Protein AF-A0A9P6EX94-F1 (afdb_monomer_lite)

Radius of gyration: 26.03 Å; chains: 1; bounding box: 55×47×76 Å

Organism: NCBI:txid979761

Foldseek 3Di:
DVVVVVVVVVVVCCVVPVVVCVCVPPVCVCVVVVNDPVVVVVVVVVVVVVVVVVVVVVVVVVVPDDPVVNVLVVLVVVLVVLVVQQVPCVVPDVVSHDDPVNVVSNVVSVVVVVVVVVVVVVVVVVVVVVVVVVVVVPVPDDDDDDDDDDDPPDDPDDDDDDDD

Sequence (164 aa):
MVGGYASLFTFIYLAVHTIPNWKTEVSDVVVNRGGSWLGILIVYPLVTISSLLHSLNYYVLMSRINNVAVGIMQSLRAVLVFVMSHYLFCSVSSTQCFNEWKFVSAIVVIGFVTMFSFSSNDEDKINKNKGKESNASVDLTLPANRPSGPAQRANSRLSLSIPS

Structure (mmCIF, N/CA/C/O backbone):
data_AF-A0A9P6EX94-F1
#
_entry.id   AF-A0A9P6EX94-F1
#
loop_
_atom_site.group_PDB
_atom_site.id
_atom_site.type_symbol
_atom_site.label_atom_id
_atom_site.label_alt_id
_atom_site.label_comp_id
_atom_site.label_asym_id
_atom_site.label_entity_id
_atom_site.label_seq_id
_atom_site.pdbx_PDB_ins_code
_atom_site.Cartn_x
_atom_site.Cartn_y
_atom_site.Cartn_z
_atom_site.occupancy
_atom_site.B_iso_or_equiv
_atom_site.auth_seq_id
_atom_site.auth_comp_id
_atom_site.auth_asym_id
_atom_site.auth_atom_id
_atom_site.pdbx_PDB_model_num
ATOM 1 N N . MET A 1 1 ? -12.625 2.517 -12.806 1.00 55.09 1 MET A N 1
ATOM 2 C CA . MET A 1 1 ? -14.042 2.332 -12.411 1.00 55.09 1 MET A CA 1
ATOM 3 C C . MET A 1 1 ? -14.221 1.212 -11.386 1.00 55.09 1 MET A C 1
ATOM 5 O O . MET A 1 1 ? -14.873 1.467 -10.388 1.00 55.09 1 MET A O 1
ATOM 9 N N . VAL A 1 2 ? -13.579 0.042 -11.537 1.00 71.62 2 VAL A N 1
ATOM 10 C CA . VAL A 1 2 ? -13.646 -1.081 -10.563 1.00 71.62 2 VAL A CA 1
ATOM 11 C C . VAL A 1 2 ? -13.351 -0.673 -9.107 1.00 71.62 2 VAL A C 1
ATOM 13 O O . VAL A 1 2 ? -14.111 -1.029 -8.213 1.00 71.62 2 VAL A O 1
ATOM 16 N N . GLY A 1 3 ? -12.317 0.141 -8.862 1.00 70.94 3 GLY A N 1
ATOM 17 C CA . GLY A 1 3 ? -11.992 0.605 -7.504 1.00 70.94 3 GLY A CA 1
ATOM 18 C C . GLY A 1 3 ? -13.064 1.497 -6.863 1.00 70.94 3 GLY A C 1
ATOM 19 O O . GLY A 1 3 ? -13.248 1.445 -5.655 1.00 70.94 3 GLY A O 1
ATOM 20 N N . GLY A 1 4 ? -13.820 2.263 -7.659 1.00 81.06 4 GLY A N 1
ATOM 21 C CA . GLY A 1 4 ? -14.905 3.105 -7.143 1.00 81.06 4 GLY A CA 1
ATOM 22 C C . GLY A 1 4 ? -16.062 2.273 -6.593 1.00 81.06 4 GLY A C 1
ATOM 23 O O . GLY A 1 4 ? -16.559 2.557 -5.508 1.00 81.06 4 GLY A O 1
ATOM 24 N N . TYR A 1 5 ? -16.431 1.198 -7.297 1.00 84.81 5 TYR A N 1
ATOM 25 C CA . TYR A 1 5 ? -17.466 0.270 -6.838 1.00 84.81 5 TYR A CA 1
ATOM 26 C C . TYR A 1 5 ? -17.033 -0.490 -5.583 1.00 84.81 5 TYR A C 1
ATOM 28 O O . TYR A 1 5 ? -17.812 -0.586 -4.641 1.00 84.81 5 TYR A O 1
ATOM 36 N N . ALA A 1 6 ? -15.786 -0.967 -5.525 1.00 80.88 6 ALA A N 1
ATOM 37 C CA . ALA A 1 6 ? -15.261 -1.640 -4.337 1.00 80.88 6 ALA A CA 1
ATOM 38 C C . ALA A 1 6 ? -15.253 -0.715 -3.106 1.00 80.88 6 ALA A C 1
ATOM 40 O O . ALA A 1 6 ? -15.683 -1.123 -2.026 1.00 80.88 6 ALA A O 1
ATOM 41 N N . SER A 1 7 ? -14.844 0.548 -3.270 1.00 82.56 7 SER A N 1
ATOM 42 C CA . SER A 1 7 ? -14.888 1.541 -2.191 1.00 82.56 7 SER A CA 1
ATOM 43 C C . SER A 1 7 ? -16.318 1.853 -1.748 1.00 82.56 7 SER A C 1
ATOM 45 O O . SER A 1 7 ? -16.569 1.918 -0.549 1.00 82.56 7 SER A O 1
ATOM 47 N N . LEU A 1 8 ? -17.264 1.989 -2.685 1.00 85.38 8 LEU A N 1
ATOM 48 C CA . LEU A 1 8 ? -18.684 2.199 -2.375 1.00 85.38 8 LEU A CA 1
ATOM 49 C C . LEU A 1 8 ? -19.279 1.021 -1.597 1.00 85.38 8 LEU A C 1
ATOM 51 O O . LEU A 1 8 ? -19.931 1.231 -0.580 1.00 85.38 8 LEU A O 1
ATOM 55 N N . PHE A 1 9 ? -19.011 -0.212 -2.027 1.00 87.81 9 PHE A N 1
ATOM 56 C CA . PHE A 1 9 ? -19.459 -1.414 -1.321 1.00 87.81 9 PHE A CA 1
ATOM 57 C C . PHE A 1 9 ? -18.868 -1.510 0.086 1.00 87.81 9 PHE A C 1
ATOM 59 O O . PHE A 1 9 ? -19.592 -1.777 1.042 1.00 87.81 9 PHE A O 1
ATOM 66 N N . THR A 1 10 ? -17.570 -1.238 0.229 1.00 83.38 10 THR A N 1
ATOM 67 C CA . THR A 1 10 ? -16.900 -1.249 1.537 1.00 83.38 10 THR A CA 1
ATOM 68 C C . THR A 1 10 ? -17.463 -0.157 2.449 1.00 83.38 10 THR A C 1
ATOM 70 O O . THR A 1 10 ? -17.691 -0.394 3.630 1.00 83.38 10 THR A O 1
ATOM 73 N N . PHE A 1 11 ? -17.762 1.024 1.903 1.00 85.94 11 PHE A N 1
ATOM 74 C CA . PHE A 1 11 ? -18.362 2.127 2.652 1.00 85.94 11 PHE A CA 1
ATOM 75 C C . PHE A 1 11 ? -19.781 1.805 3.130 1.00 85.94 11 PHE A C 1
ATOM 77 O O . PHE A 1 11 ? -20.099 2.036 4.292 1.00 85.94 11 PHE A O 1
ATOM 84 N N . ILE A 1 12 ? -20.617 1.223 2.264 1.00 88.62 12 ILE A N 1
ATOM 85 C CA . ILE A 1 12 ? -21.966 0.767 2.629 1.00 88.62 12 ILE A CA 1
ATOM 86 C C . ILE A 1 12 ? -21.883 -0.311 3.714 1.00 88.62 12 ILE A C 1
ATOM 88 O O . ILE A 1 12 ? -22.635 -0.265 4.683 1.00 88.62 12 ILE A O 1
ATOM 92 N N . TYR A 1 13 ? -20.936 -1.244 3.594 1.00 86.12 13 TYR A N 1
ATOM 93 C CA . TYR A 1 13 ? -20.713 -2.275 4.602 1.00 86.12 13 TYR A CA 1
ATOM 94 C C . TYR A 1 13 ? -20.316 -1.679 5.960 1.00 86.12 13 TYR A C 1
ATOM 96 O O . TYR A 1 13 ? -20.905 -2.042 6.976 1.00 86.12 13 TYR A O 1
ATOM 104 N N . LEU A 1 14 ? -19.390 -0.712 5.992 1.00 81.69 14 LEU A N 1
ATOM 105 C CA . LEU A 1 14 ? -19.056 0.009 7.226 1.00 81.69 14 LEU A CA 1
ATOM 106 C C . LEU A 1 14 ? -20.267 0.780 7.774 1.00 81.69 14 LEU A C 1
ATOM 108 O O . LEU A 1 14 ? -20.539 0.736 8.969 1.00 81.69 14 LEU A O 1
ATOM 112 N N . ALA A 1 15 ? -21.034 1.460 6.924 1.00 81.62 15 ALA A N 1
ATOM 113 C CA . ALA A 1 15 ? -22.190 2.230 7.368 1.00 81.62 15 ALA A CA 1
ATOM 114 C C . ALA A 1 15 ? -23.277 1.342 7.999 1.00 81.62 15 ALA A C 1
ATOM 116 O O . ALA A 1 15 ? -23.861 1.709 9.014 1.00 81.62 15 ALA A O 1
ATOM 117 N N . VAL A 1 16 ? -23.527 0.161 7.429 1.00 85.56 16 VAL A N 1
ATOM 118 C CA . VAL A 1 16 ? -24.569 -0.760 7.903 1.00 85.56 16 VAL A CA 1
ATOM 119 C C . VAL A 1 16 ? -24.090 -1.628 9.065 1.00 85.56 16 VAL A C 1
ATOM 121 O O . VAL A 1 16 ? -24.886 -1.935 9.944 1.00 85.56 16 VAL A O 1
ATOM 124 N N . HIS A 1 17 ? -22.817 -2.030 9.102 1.00 80.19 17 HIS A N 1
ATOM 125 C CA . HIS A 1 17 ? -22.310 -2.960 10.115 1.00 80.19 17 HIS A CA 1
ATOM 126 C C . HIS A 1 17 ? -21.528 -2.276 11.246 1.00 80.19 17 HIS A C 1
ATOM 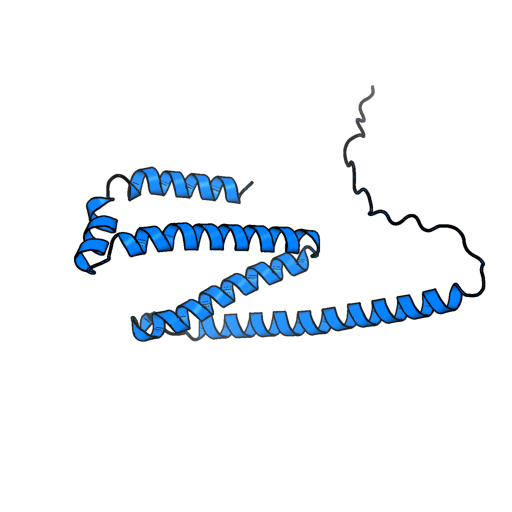128 O O . HIS A 1 17 ? -21.689 -2.635 12.413 1.00 80.19 17 HIS A O 1
ATOM 134 N N . THR A 1 18 ? -20.711 -1.268 10.931 1.00 76.94 18 THR A N 1
ATOM 135 C CA . THR A 1 18 ? -19.846 -0.580 11.904 1.00 76.94 18 THR A CA 1
ATOM 136 C C . THR A 1 18 ? -20.594 0.484 12.705 1.00 76.94 18 THR A C 1
ATOM 138 O O . THR A 1 18 ? -20.376 0.580 13.909 1.00 76.94 18 THR A O 1
ATOM 141 N N . ILE A 1 19 ? -21.504 1.255 12.094 1.00 74.56 19 ILE A N 1
ATOM 142 C CA . ILE A 1 19 ? -22.265 2.295 12.817 1.00 74.56 19 ILE A CA 1
ATOM 143 C C . ILE A 1 19 ? -23.145 1.718 13.942 1.00 74.56 19 ILE A C 1
ATOM 145 O O . ILE A 1 19 ? -23.091 2.259 15.048 1.00 74.56 19 ILE A O 1
ATOM 149 N N . PRO A 1 20 ? -23.926 0.635 13.748 1.00 76.38 20 PRO A N 1
ATOM 150 C CA . PRO A 1 20 ? -24.754 0.109 14.835 1.00 76.38 20 PRO A CA 1
ATOM 151 C C . PRO A 1 20 ? -23.952 -0.591 15.945 1.00 76.38 20 PRO A C 1
ATOM 153 O O . PRO A 1 20 ? -24.380 -0.562 17.094 1.00 76.38 20 PRO A O 1
ATOM 156 N N . ASN A 1 21 ? -22.773 -1.153 15.648 1.00 72.38 21 ASN A N 1
ATOM 157 C CA . ASN A 1 21 ? -21.917 -1.838 16.634 1.00 72.38 21 ASN A CA 1
ATOM 158 C C . ASN A 1 21 ? -20.778 -0.955 17.188 1.00 72.38 21 ASN A C 1
ATOM 160 O O . ASN A 1 21 ? -19.846 -1.455 17.819 1.00 72.38 21 ASN A O 1
ATOM 164 N N . TRP A 1 22 ? -20.840 0.368 16.983 1.00 61.78 22 TRP A N 1
ATOM 165 C CA . TRP A 1 22 ? -19.759 1.305 17.327 1.00 61.78 22 TRP A CA 1
ATOM 166 C C . TRP A 1 22 ? -19.348 1.223 18.807 1.00 61.78 22 TRP A C 1
ATOM 168 O O . TRP A 1 22 ? -18.166 1.328 19.147 1.00 61.78 22 TRP A O 1
ATOM 178 N N . LYS A 1 23 ? -20.318 0.996 19.701 1.00 60.62 23 LYS A N 1
ATOM 179 C CA . LYS A 1 23 ? -20.049 0.930 21.141 1.00 60.62 23 LYS A CA 1
ATOM 180 C C . LYS A 1 23 ? -19.155 -0.254 21.529 1.00 60.62 23 LYS A C 1
ATOM 182 O O . LYS A 1 23 ? -18.179 -0.057 22.250 1.00 60.62 23 LYS A O 1
ATOM 187 N N . THR A 1 24 ? -19.441 -1.435 21.000 1.00 62.94 24 THR A N 1
ATOM 188 C CA . THR A 1 24 ? -18.761 -2.682 21.379 1.00 62.94 24 THR A CA 1
ATOM 189 C C . THR A 1 24 ? -17.381 -2.818 20.728 1.00 62.94 24 THR A C 1
ATOM 191 O O . THR A 1 24 ? -16.450 -3.305 21.358 1.00 62.94 24 THR A O 1
ATOM 194 N N . GLU A 1 25 ? -17.203 -2.322 19.500 1.00 62.81 25 GLU A N 1
ATOM 195 C CA . GLU A 1 25 ? -15.955 -2.526 18.744 1.00 62.81 25 GLU A CA 1
ATOM 196 C C . GLU A 1 25 ? -14.947 -1.372 18.872 1.00 62.81 25 GLU A C 1
ATOM 198 O O . GLU A 1 25 ? -13.738 -1.587 18.803 1.00 62.81 25 GLU A O 1
ATOM 203 N N . VAL A 1 26 ? -15.413 -0.131 19.056 1.00 66.44 26 VAL A N 1
ATOM 204 C CA . VAL A 1 26 ? -14.526 1.048 19.057 1.00 66.44 26 VAL A CA 1
ATOM 205 C C . VAL A 1 26 ? -14.447 1.692 20.433 1.00 66.44 26 VAL A C 1
ATOM 207 O O . VAL A 1 26 ? -13.345 1.984 20.893 1.00 66.44 26 VAL A O 1
ATOM 210 N N . SER A 1 27 ? -15.576 1.915 21.118 1.00 63.41 27 SER A N 1
ATOM 211 C CA . SER A 1 27 ? -15.519 2.595 22.421 1.00 63.41 27 SER A CA 1
ATOM 212 C C . SER A 1 27 ? -14.994 1.700 23.543 1.00 63.41 27 SER A C 1
ATOM 214 O O . SER A 1 27 ? -14.162 2.160 24.323 1.00 63.41 27 SER A O 1
ATOM 216 N N . ASP A 1 28 ? -15.378 0.419 23.573 1.00 62.00 28 ASP A N 1
ATOM 217 C CA . ASP A 1 28 ? -14.891 -0.524 24.589 1.00 62.00 28 ASP A CA 1
ATOM 218 C C . ASP A 1 28 ? -13.397 -0.837 24.424 1.00 62.00 28 ASP A C 1
ATOM 220 O O . ASP A 1 28 ? -12.661 -0.868 25.406 1.00 62.00 28 ASP A O 1
ATOM 224 N N . VAL A 1 29 ? -12.892 -0.984 23.194 1.00 65.81 29 VAL A N 1
ATOM 225 C CA . VAL A 1 29 ? -11.464 -1.273 22.955 1.00 65.81 29 VAL A CA 1
ATOM 226 C C . VAL A 1 29 ? -10.571 -0.077 23.315 1.00 65.81 29 VAL A C 1
ATOM 228 O O . VAL A 1 29 ? -9.462 -0.267 23.820 1.00 65.81 29 VAL A O 1
ATOM 231 N N . VAL A 1 30 ? -11.047 1.156 23.097 1.00 65.94 30 VAL A N 1
ATOM 232 C CA . VAL A 1 30 ? -10.322 2.388 23.460 1.00 65.94 30 VAL A CA 1
ATOM 233 C C . VAL A 1 30 ? -10.290 2.582 24.976 1.00 65.94 30 VAL A C 1
ATOM 235 O O . VAL A 1 30 ? -9.227 2.876 25.520 1.00 65.94 30 VAL A O 1
ATOM 238 N N . VAL A 1 31 ? -11.409 2.354 25.670 1.00 66.56 31 VAL A N 1
ATOM 239 C CA . VAL A 1 31 ? -11.480 2.439 27.139 1.00 66.56 31 VAL A CA 1
ATOM 240 C C . VAL A 1 31 ? -10.658 1.330 27.800 1.00 66.56 31 VAL A C 1
ATOM 242 O O . VAL A 1 31 ? -9.852 1.610 28.685 1.00 66.56 31 VAL A O 1
ATOM 245 N N . ASN A 1 32 ? -10.782 0.087 27.329 1.00 65.94 32 ASN A N 1
ATOM 246 C CA . ASN A 1 32 ? -10.130 -1.077 27.934 1.00 65.94 32 ASN A CA 1
ATOM 247 C C . ASN A 1 32 ? -8.602 -1.103 27.718 1.00 65.94 32 ASN A C 1
ATOM 249 O O . ASN A 1 32 ? -7.877 -1.761 28.458 1.00 65.94 32 ASN A O 1
ATOM 253 N N . ARG A 1 33 ? -8.084 -0.363 26.724 1.00 69.12 33 ARG A N 1
ATOM 254 C CA . ARG A 1 33 ? -6.636 -0.177 26.503 1.00 69.12 33 ARG A CA 1
ATOM 255 C C . ARG A 1 33 ? -6.078 1.128 27.082 1.00 69.12 33 ARG A C 1
ATOM 257 O O . ARG A 1 33 ? -4.917 1.440 26.827 1.00 69.12 33 ARG A O 1
ATOM 264 N N . GLY A 1 34 ? -6.873 1.901 27.830 1.00 66.00 34 GLY A N 1
ATOM 265 C CA . GLY A 1 34 ? -6.450 3.200 28.370 1.00 66.00 34 GLY A CA 1
ATOM 266 C C . GLY A 1 34 ? -6.108 4.225 27.280 1.00 66.00 34 GLY A C 1
ATOM 267 O O . GLY A 1 34 ? -5.262 5.097 27.476 1.00 66.00 34 GLY A O 1
ATOM 268 N N . GLY A 1 35 ? -6.717 4.091 26.099 1.00 61.97 35 GLY A N 1
ATOM 269 C CA . GLY A 1 35 ? -6.422 4.908 24.931 1.00 61.97 35 GLY A CA 1
ATOM 270 C C . GLY A 1 35 ? -6.844 6.358 25.144 1.00 61.97 35 GLY A C 1
ATOM 271 O O . GLY A 1 35 ? -8.024 6.660 25.308 1.00 61.97 35 GLY A O 1
ATOM 272 N N . SER A 1 36 ? -5.879 7.276 25.107 1.00 71.00 36 SER A N 1
ATOM 273 C CA . SER A 1 36 ? -6.160 8.709 25.188 1.00 71.00 36 SER A CA 1
ATOM 274 C C . SER A 1 36 ? -6.846 9.192 23.906 1.00 71.00 36 SER A C 1
ATOM 276 O O . SER A 1 36 ? -6.325 9.001 22.804 1.00 71.00 36 SER A O 1
ATOM 278 N N . TRP A 1 37 ? -7.998 9.858 24.044 1.00 72.44 37 TRP A N 1
ATOM 279 C CA . TRP A 1 37 ? -8.784 10.412 22.928 1.00 72.44 37 TRP A CA 1
ATOM 280 C C . TRP A 1 37 ? -7.960 11.354 22.033 1.00 72.44 37 TRP A C 1
ATOM 282 O O . TRP A 1 37 ? -8.129 11.383 20.815 1.00 72.44 37 TRP A O 1
ATOM 292 N N . LEU A 1 38 ? -6.991 12.058 22.628 1.00 75.75 38 LEU A N 1
ATOM 293 C CA . LEU A 1 38 ? -6.027 12.910 21.926 1.00 75.75 38 LEU A CA 1
ATOM 294 C C . LEU A 1 38 ? -5.159 12.133 20.924 1.00 75.75 38 LEU A C 1
ATOM 296 O O . LEU A 1 38 ? -4.865 12.646 19.849 1.00 75.75 38 LEU A O 1
ATOM 300 N N . GLY A 1 39 ? -4.785 10.889 21.235 1.00 79.19 39 GLY A N 1
ATOM 301 C CA . GLY A 1 39 ? -3.994 10.047 20.335 1.00 79.19 39 GLY A CA 1
ATOM 302 C C . GLY A 1 39 ? -4.763 9.673 19.068 1.00 79.19 39 GLY A C 1
ATOM 303 O O . GLY A 1 39 ? -4.219 9.772 17.971 1.00 79.19 39 GLY A O 1
ATOM 304 N N . ILE A 1 40 ? -6.050 9.330 19.202 1.00 80.38 40 ILE A N 1
ATOM 305 C CA . ILE A 1 40 ? -6.949 9.083 18.061 1.00 80.38 40 ILE A CA 1
ATOM 306 C C . ILE A 1 40 ? -7.055 10.340 17.192 1.00 80.38 40 ILE A C 1
ATOM 308 O O . ILE A 1 40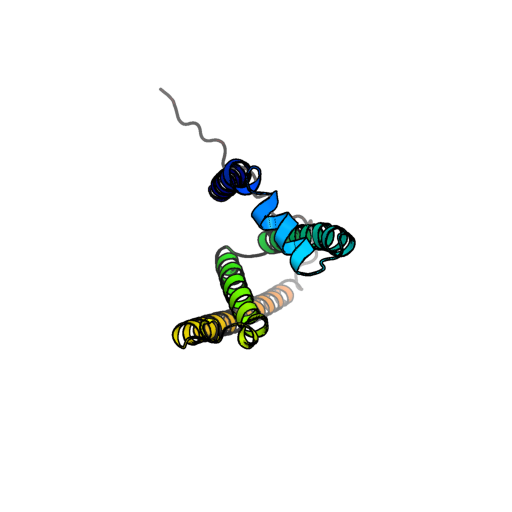 ? -6.925 10.263 15.969 1.00 80.38 40 ILE A O 1
ATOM 312 N N . LEU A 1 41 ? -7.251 11.496 17.832 1.00 82.06 41 LEU A N 1
ATOM 313 C CA . LEU A 1 41 ? -7.448 12.776 17.156 1.00 82.06 41 LEU A CA 1
ATOM 314 C C . LEU A 1 41 ? -6.197 13.222 16.383 1.00 82.06 41 LEU A C 1
ATOM 316 O O . LEU A 1 41 ? -6.327 13.877 15.358 1.00 82.06 41 LEU A O 1
ATOM 320 N N . ILE A 1 42 ? -4.999 12.824 16.823 1.00 83.25 42 ILE A N 1
ATOM 321 C CA . ILE A 1 42 ? -3.732 13.096 16.126 1.00 83.25 42 ILE A CA 1
ATOM 322 C C . ILE A 1 42 ? -3.441 12.051 15.039 1.00 83.25 42 ILE A C 1
ATOM 324 O O . ILE A 1 42 ? -3.007 12.404 13.944 1.00 83.25 42 ILE A O 1
ATOM 328 N N . VAL A 1 43 ? -3.695 10.765 15.296 1.00 84.56 43 VAL A N 1
ATOM 329 C CA . VAL A 1 43 ? -3.416 9.684 14.333 1.00 84.56 43 VAL A CA 1
ATOM 330 C C . VAL A 1 43 ? -4.303 9.787 13.092 1.00 84.56 43 VAL A C 1
ATOM 332 O O . VAL A 1 43 ? -3.812 9.585 11.984 1.00 84.56 43 VAL A O 1
ATOM 335 N N . TYR A 1 44 ? -5.579 10.146 13.239 1.00 83.94 44 TYR A N 1
ATOM 336 C CA . TYR A 1 44 ? -6.506 10.284 12.108 1.00 83.94 44 TYR A CA 1
ATOM 337 C C . TYR A 1 44 ? -6.037 11.261 11.014 1.00 83.94 44 TYR A C 1
ATOM 339 O O . TYR A 1 44 ? -5.945 10.854 9.848 1.00 83.94 44 TYR A O 1
ATOM 347 N N . PRO A 1 45 ? -5.711 12.531 11.326 1.00 86.75 45 PRO A N 1
ATOM 348 C CA . PRO A 1 45 ? -5.194 13.458 10.330 1.00 86.75 45 PRO A CA 1
ATOM 349 C C . PRO A 1 45 ? -3.829 13.009 9.805 1.00 86.75 45 PRO A C 1
ATOM 351 O O . PRO A 1 45 ? -3.580 13.144 8.611 1.00 86.75 45 PRO A O 1
ATOM 354 N N . LEU A 1 46 ? -2.976 12.397 10.633 1.00 86.94 46 LEU A N 1
ATOM 355 C CA . LEU A 1 46 ? -1.670 11.896 10.196 1.00 86.94 46 LEU A CA 1
ATOM 356 C C . LEU A 1 46 ? -1.797 10.782 9.142 1.00 86.94 46 LEU A C 1
ATOM 358 O O . LEU A 1 46 ? -1.112 10.800 8.116 1.00 86.94 46 LEU A O 1
ATOM 362 N N . VAL A 1 47 ? -2.716 9.839 9.358 1.00 86.75 47 VAL A N 1
ATOM 363 C CA . VAL A 1 47 ? -3.044 8.763 8.410 1.00 86.75 47 VAL A CA 1
ATOM 364 C C . VAL A 1 47 ? -3.691 9.331 7.149 1.00 86.75 47 VAL A C 1
ATOM 366 O O . VAL A 1 47 ? -3.377 8.891 6.041 1.00 86.75 47 VAL A O 1
ATOM 369 N N . THR A 1 48 ? -4.546 10.343 7.295 1.00 87.31 48 THR A N 1
ATOM 370 C CA . THR A 1 48 ? -5.184 11.029 6.164 1.00 87.31 48 THR A CA 1
ATOM 371 C C . THR A 1 48 ? -4.137 11.715 5.287 1.00 87.31 48 THR A C 1
ATOM 373 O O . THR A 1 48 ? -4.073 11.446 4.090 1.00 87.31 48 THR A O 1
ATOM 376 N N . ILE A 1 49 ? -3.246 12.517 5.876 1.00 91.56 49 ILE A N 1
ATOM 377 C CA . ILE A 1 49 ? -2.145 13.188 5.169 1.00 91.56 49 ILE A CA 1
ATOM 378 C C . ILE A 1 49 ? -1.223 12.160 4.510 1.00 91.56 49 ILE A C 1
ATOM 380 O O . ILE A 1 49 ? -0.873 12.313 3.343 1.00 91.56 49 ILE A O 1
ATOM 384 N N . SER A 1 50 ? -0.880 11.077 5.211 1.00 89.44 50 SER A N 1
ATOM 385 C CA . SER A 1 50 ? -0.061 9.993 4.651 1.00 89.44 50 SER A CA 1
ATOM 386 C C . SER A 1 50 ? -0.726 9.342 3.436 1.00 89.44 50 SER A C 1
ATOM 388 O O . SER A 1 50 ? -0.065 9.063 2.437 1.00 89.44 50 SER A O 1
ATOM 390 N N . SER A 1 51 ? -2.045 9.149 3.484 1.00 85.81 51 SER A N 1
ATOM 391 C CA . SER A 1 51 ? -2.824 8.591 2.372 1.00 85.81 51 SER A CA 1
ATOM 392 C C . SER A 1 51 ? -2.894 9.555 1.186 1.00 85.81 51 SER A C 1
ATOM 394 O O . SER A 1 51 ? -2.756 9.131 0.036 1.00 85.81 51 SER A O 1
ATOM 396 N N . LEU A 1 52 ? -3.027 10.859 1.453 1.00 85.69 52 LEU A N 1
ATOM 397 C CA . LEU A 1 52 ? -2.936 11.903 0.434 1.00 85.69 52 LEU A CA 1
ATOM 398 C C . LEU A 1 52 ? -1.553 11.915 -0.223 1.00 85.69 52 LEU A C 1
ATOM 400 O O . LEU A 1 52 ? -1.469 11.801 -1.443 1.00 85.69 52 LEU A O 1
ATOM 404 N N . LEU A 1 53 ? -0.473 11.970 0.558 1.00 88.38 53 LEU A N 1
ATOM 405 C CA . LEU A 1 53 ? 0.899 11.940 0.042 1.00 88.38 53 LEU A CA 1
ATOM 406 C C . LEU A 1 53 ? 1.172 10.677 -0.775 1.00 88.38 53 LEU A C 1
ATOM 408 O O . LEU A 1 53 ? 1.772 10.760 -1.845 1.00 88.38 53 LEU A O 1
ATOM 412 N N . HIS A 1 54 ? 0.684 9.522 -0.322 1.00 85.19 54 HIS A N 1
ATOM 413 C CA . HIS A 1 54 ? 0.791 8.276 -1.071 1.00 85.19 54 HIS A CA 1
ATOM 414 C C . HIS A 1 54 ? 0.099 8.378 -2.437 1.00 85.19 54 HIS A C 1
ATOM 416 O O . HIS A 1 54 ? 0.694 8.019 -3.452 1.00 85.19 54 HIS A O 1
ATOM 422 N N . SER A 1 55 ? -1.124 8.918 -2.485 1.00 82.62 55 SER A N 1
ATOM 423 C CA . SER A 1 55 ? -1.870 9.097 -3.737 1.00 82.62 55 SER A CA 1
ATOM 424 C C . SER A 1 55 ? -1.236 10.130 -4.679 1.00 82.62 55 SER A C 1
ATOM 426 O O . SER A 1 55 ? -1.187 9.904 -5.888 1.00 82.62 55 SER A O 1
ATOM 42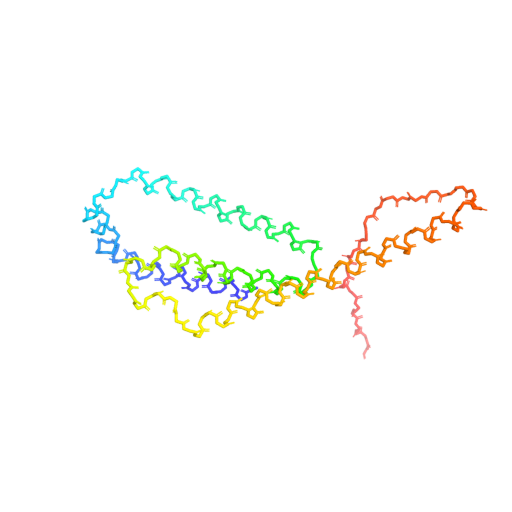8 N N . LEU A 1 56 ? -0.680 11.220 -4.138 1.00 84.38 56 LEU A N 1
ATOM 429 C CA . LEU A 1 56 ? -0.005 12.265 -4.908 1.00 84.38 56 LEU A CA 1
ATOM 430 C C . LEU A 1 56 ? 1.317 11.768 -5.489 1.00 84.38 56 LEU A C 1
ATOM 432 O O . LEU A 1 56 ? 1.568 11.937 -6.681 1.00 84.38 56 LEU A O 1
ATOM 436 N N . ASN A 1 57 ? 2.137 11.107 -4.671 1.00 84.25 57 ASN A N 1
ATOM 437 C CA . ASN A 1 57 ? 3.392 10.520 -5.123 1.00 84.25 57 ASN A CA 1
ATOM 438 C C . ASN A 1 57 ? 3.138 9.456 -6.198 1.00 84.25 57 ASN A C 1
ATOM 440 O O . ASN A 1 57 ? 3.825 9.415 -7.214 1.00 84.25 57 ASN A O 1
ATOM 444 N N . TYR A 1 58 ? 2.094 8.644 -6.017 1.00 81.31 58 TYR A N 1
ATOM 445 C CA . TYR A 1 58 ? 1.676 7.667 -7.015 1.00 81.31 58 TYR A CA 1
ATOM 446 C C . TYR A 1 58 ? 1.224 8.324 -8.326 1.00 81.31 58 TYR A C 1
ATOM 448 O O . TYR A 1 58 ? 1.594 7.854 -9.397 1.00 81.31 58 TYR A O 1
ATOM 456 N N . TYR A 1 59 ? 0.473 9.428 -8.263 1.00 81.88 59 TYR A N 1
ATOM 457 C CA . TYR A 1 59 ? 0.015 10.153 -9.450 1.00 81.88 59 TYR A CA 1
ATOM 458 C C . TYR A 1 59 ? 1.172 10.788 -10.234 1.00 81.88 59 TYR A C 1
ATOM 460 O O . TYR A 1 59 ? 1.256 10.640 -11.455 1.00 81.88 59 TYR A O 1
ATOM 468 N N . VAL A 1 60 ? 2.095 11.452 -9.531 1.00 82.81 60 VAL A N 1
ATOM 469 C CA . VAL A 1 60 ? 3.299 12.031 -10.142 1.00 82.81 60 VAL A CA 1
ATOM 470 C C . VAL A 1 60 ? 4.135 10.937 -10.791 1.00 82.81 60 VAL A C 1
ATOM 472 O O . VAL A 1 60 ? 4.541 11.087 -11.944 1.00 82.81 60 VAL A O 1
ATOM 475 N N . LEU A 1 61 ? 4.336 9.818 -10.093 1.00 80.06 61 LEU A N 1
ATOM 476 C CA . LEU A 1 61 ? 5.093 8.697 -10.626 1.00 80.06 61 LEU A CA 1
ATOM 477 C C . LEU A 1 61 ? 4.405 8.131 -11.873 1.00 80.06 61 LEU A C 1
ATOM 479 O O . LEU A 1 61 ? 5.032 8.091 -12.924 1.00 80.06 61 LEU A O 1
ATOM 483 N N . MET A 1 62 ? 3.106 7.820 -11.806 1.00 81.75 62 MET A N 1
ATOM 484 C CA . MET A 1 62 ? 2.308 7.290 -12.923 1.00 81.75 62 MET A CA 1
ATOM 485 C C . MET A 1 62 ? 2.446 8.122 -14.208 1.00 81.75 62 MET A C 1
ATOM 487 O O . MET A 1 62 ? 2.491 7.559 -15.297 1.00 81.75 62 MET A O 1
ATOM 491 N N . SER A 1 63 ? 2.574 9.450 -14.103 1.00 78.81 63 SER A N 1
ATOM 492 C CA . SER A 1 63 ? 2.742 10.326 -15.274 1.00 78.81 63 SER A CA 1
ATOM 493 C C . SER A 1 63 ? 4.058 10.119 -16.046 1.00 78.81 63 SER A C 1
ATOM 495 O O . SER A 1 63 ? 4.189 10.591 -17.176 1.00 78.81 63 SER A O 1
ATOM 497 N N . ARG A 1 64 ? 5.038 9.426 -15.452 1.00 77.50 64 ARG A N 1
ATOM 498 C CA . ARG A 1 64 ? 6.396 9.240 -15.988 1.00 77.50 64 ARG A CA 1
ATOM 499 C C . ARG A 1 64 ? 6.771 7.776 -16.239 1.00 77.50 64 ARG A C 1
ATOM 501 O O . ARG A 1 64 ? 7.829 7.547 -16.815 1.00 77.50 64 ARG A O 1
ATOM 508 N N . ILE A 1 65 ? 5.951 6.801 -15.828 1.00 82.69 65 ILE A N 1
ATOM 509 C CA . ILE A 1 65 ? 6.268 5.364 -15.947 1.00 82.69 65 ILE A CA 1
ATOM 510 C C . ILE A 1 65 ? 5.471 4.655 -17.039 1.00 82.69 65 ILE A C 1
ATOM 512 O O . ILE A 1 65 ? 4.336 5.002 -17.357 1.00 82.69 65 ILE A O 1
ATOM 516 N N . ASN A 1 66 ? 6.089 3.614 -17.593 1.00 80.44 66 ASN A N 1
ATOM 517 C CA . ASN A 1 66 ? 5.455 2.690 -18.525 1.00 80.44 66 ASN A CA 1
ATOM 518 C C . ASN A 1 66 ? 4.491 1.731 -17.793 1.00 80.44 66 ASN A C 1
ATOM 520 O O . ASN A 1 66 ? 4.603 1.503 -16.587 1.00 80.44 66 ASN A O 1
ATOM 524 N N . ASN A 1 67 ? 3.547 1.131 -18.529 1.00 80.19 67 ASN A N 1
ATOM 525 C CA . ASN A 1 67 ? 2.550 0.210 -17.960 1.00 80.19 67 ASN A CA 1
ATOM 526 C C . ASN A 1 67 ? 3.177 -0.971 -17.192 1.00 80.19 67 ASN A C 1
ATOM 528 O O . ASN A 1 67 ? 2.562 -1.493 -16.265 1.00 80.19 67 ASN A O 1
ATOM 532 N N . VAL A 1 68 ? 4.394 -1.386 -17.559 1.00 82.56 68 VAL A N 1
ATOM 533 C CA . VAL A 1 68 ? 5.121 -2.487 -16.908 1.00 82.56 68 VAL A CA 1
ATOM 534 C C . VAL A 1 68 ? 5.608 -2.082 -15.513 1.00 82.56 68 VAL A C 1
ATOM 536 O O . VAL A 1 68 ? 5.399 -2.815 -14.546 1.00 82.56 68 VAL A O 1
ATOM 539 N N . ALA A 1 69 ? 6.179 -0.886 -15.371 1.00 80.75 69 ALA A N 1
ATOM 540 C CA . ALA A 1 69 ? 6.657 -0.374 -14.092 1.00 80.75 69 ALA A CA 1
ATOM 541 C C . ALA A 1 69 ? 5.526 -0.143 -13.080 1.00 80.75 69 ALA A C 1
ATOM 543 O O . ALA A 1 69 ? 5.728 -0.315 -11.879 1.00 80.75 69 ALA A O 1
ATOM 544 N N . VAL A 1 70 ? 4.310 0.158 -13.546 1.00 84.38 70 VAL A N 1
ATOM 545 C CA . VAL A 1 70 ? 3.120 0.244 -12.681 1.00 84.38 70 VAL A CA 1
ATOM 546 C C . VAL A 1 70 ? 2.834 -1.095 -11.992 1.00 84.38 70 VAL A C 1
ATOM 548 O O . VAL A 1 70 ? 2.547 -1.120 -10.793 1.00 84.38 70 VAL A O 1
ATOM 551 N N . GLY A 1 71 ? 2.960 -2.212 -12.718 1.00 85.44 71 GLY A N 1
ATOM 552 C CA . GLY A 1 71 ? 2.804 -3.555 -12.154 1.00 85.44 71 GLY A CA 1
ATOM 553 C C . GLY A 1 71 ? 3.853 -3.869 -11.083 1.00 85.44 71 GLY A C 1
ATOM 554 O O . GLY A 1 71 ? 3.518 -4.419 -10.033 1.00 85.44 71 GLY A O 1
ATOM 555 N N . ILE A 1 72 ? 5.101 -3.443 -11.303 1.00 85.88 72 ILE A N 1
ATOM 556 C CA . ILE A 1 72 ? 6.213 -3.611 -10.351 1.00 85.88 72 ILE A CA 1
ATOM 557 C C . ILE A 1 72 ? 5.979 -2.802 -9.069 1.00 85.88 72 ILE A C 1
ATOM 559 O O . ILE A 1 72 ? 6.155 -3.310 -7.963 1.00 85.88 72 ILE A O 1
ATOM 563 N N . MET A 1 73 ? 5.529 -1.552 -9.186 1.00 82.38 73 MET A N 1
ATOM 564 C CA . MET A 1 73 ? 5.225 -0.717 -8.018 1.00 82.38 73 MET A CA 1
ATOM 565 C C . MET A 1 73 ? 4.104 -1.314 -7.158 1.00 82.38 73 MET A C 1
ATOM 567 O O . MET A 1 73 ? 4.131 -1.219 -5.927 1.00 82.38 73 MET A O 1
ATOM 571 N N . GLN A 1 74 ? 3.123 -1.957 -7.795 1.00 84.44 74 GLN A N 1
ATOM 572 C CA . GLN A 1 74 ? 2.013 -2.592 -7.095 1.00 84.44 74 GLN A CA 1
ATOM 573 C C . GLN A 1 74 ? 2.439 -3.870 -6.356 1.00 84.44 74 GLN A C 1
ATOM 575 O O . GLN A 1 74 ? 1.986 -4.091 -5.229 1.00 84.44 74 GLN A O 1
ATOM 580 N N . SER A 1 75 ? 3.321 -4.686 -6.945 1.00 86.56 75 SER A N 1
ATOM 581 C CA . SER A 1 75 ? 3.862 -5.878 -6.278 1.00 86.56 75 SER A CA 1
ATOM 582 C C . SER A 1 75 ? 4.796 -5.508 -5.123 1.00 86.56 75 SER A C 1
ATOM 584 O O . SER A 1 75 ? 4.685 -6.083 -4.040 1.00 86.56 75 SER A O 1
ATOM 586 N N . LEU A 1 76 ? 5.632 -4.476 -5.291 1.00 84.62 76 LEU A N 1
ATOM 587 C CA . LEU A 1 76 ? 6.508 -3.968 -4.234 1.00 84.62 76 LEU A CA 1
ATOM 588 C C . LEU A 1 76 ? 5.717 -3.523 -2.998 1.00 84.62 76 LEU A C 1
ATOM 590 O O . LEU A 1 76 ? 6.097 -3.848 -1.874 1.00 84.62 76 LEU A O 1
ATOM 594 N N . ARG A 1 77 ? 4.583 -2.834 -3.188 1.00 84.75 77 ARG A N 1
ATOM 595 C CA . ARG A 1 77 ? 3.702 -2.442 -2.078 1.00 84.75 77 ARG A CA 1
ATOM 596 C C . ARG A 1 77 ? 3.250 -3.653 -1.259 1.00 84.75 77 ARG A C 1
ATOM 598 O O . ARG A 1 77 ? 3.275 -3.588 -0.033 1.00 84.75 77 ARG A O 1
ATOM 605 N N . ALA A 1 78 ? 2.838 -4.736 -1.916 1.00 84.38 78 ALA A N 1
ATOM 606 C CA . ALA A 1 78 ? 2.398 -5.947 -1.226 1.00 84.38 78 ALA A CA 1
ATOM 607 C C . ALA A 1 78 ? 3.535 -6.569 -0.398 1.00 84.38 78 ALA A C 1
ATOM 609 O O . ALA A 1 78 ? 3.322 -6.940 0.755 1.00 84.38 78 ALA A O 1
ATOM 610 N N . VAL A 1 79 ? 4.755 -6.601 -0.945 1.00 83.88 79 VAL A N 1
ATOM 611 C CA . VAL A 1 79 ? 5.938 -7.100 -0.226 1.00 83.88 79 VAL A CA 1
ATOM 612 C C . VAL A 1 79 ? 6.283 -6.225 0.971 1.00 83.88 79 VAL A C 1
ATOM 614 O O . VAL A 1 79 ? 6.531 -6.757 2.047 1.00 83.88 79 VAL A O 1
ATOM 617 N N . LEU A 1 80 ? 6.245 -4.898 0.833 1.00 82.69 80 LEU A N 1
ATOM 618 C CA . LEU A 1 80 ? 6.512 -3.990 1.951 1.00 82.69 80 LEU A CA 1
ATOM 619 C C . LEU A 1 80 ? 5.515 -4.182 3.097 1.00 82.69 80 LEU A C 1
ATOM 621 O O . LEU A 1 80 ? 5.929 -4.262 4.249 1.00 82.69 80 LEU A O 1
ATOM 625 N N . VAL A 1 81 ? 4.217 -4.307 2.793 1.00 81.69 81 VAL A N 1
ATOM 626 C CA . VAL A 1 81 ? 3.181 -4.590 3.806 1.00 81.69 81 VAL A CA 1
ATOM 627 C C . VAL A 1 81 ? 3.444 -5.928 4.492 1.00 81.69 81 VAL A C 1
ATOM 629 O O . VAL A 1 81 ? 3.280 -6.053 5.709 1.00 81.69 81 VAL A O 1
ATOM 632 N N . PHE A 1 82 ? 3.881 -6.918 3.717 1.00 78.88 82 PHE A N 1
ATOM 633 C CA . PHE A 1 82 ? 4.189 -8.240 4.226 1.00 78.88 82 PHE A CA 1
ATOM 634 C C . PHE A 1 82 ? 5.417 -8.243 5.158 1.00 78.88 82 PHE A C 1
ATOM 636 O O . PHE A 1 82 ? 5.350 -8.780 6.265 1.00 78.88 82 PHE A O 1
ATOM 643 N N . VAL A 1 83 ? 6.503 -7.571 4.765 1.00 79.00 83 VAL A N 1
ATOM 644 C CA . VAL A 1 83 ? 7.718 -7.412 5.581 1.00 79.00 83 VAL A CA 1
ATOM 645 C C . VAL A 1 83 ? 7.431 -6.598 6.843 1.00 79.00 83 VAL A C 1
ATOM 647 O O . VAL A 1 83 ? 7.835 -7.002 7.931 1.00 79.00 83 VAL A O 1
ATOM 650 N N . MET A 1 84 ? 6.685 -5.493 6.735 1.00 80.19 84 MET A N 1
ATOM 651 C CA . MET A 1 84 ? 6.298 -4.690 7.901 1.00 80.19 84 MET A CA 1
ATOM 652 C C . MET A 1 84 ? 5.446 -5.483 8.887 1.00 80.19 84 MET A C 1
ATOM 654 O O . MET A 1 84 ? 5.691 -5.417 10.088 1.00 80.19 84 MET A O 1
ATOM 658 N N . SER A 1 85 ? 4.486 -6.271 8.394 1.00 77.06 85 SER A N 1
ATOM 659 C CA . SER A 1 85 ? 3.669 -7.123 9.265 1.00 77.06 85 SER A CA 1
ATOM 660 C C . SER A 1 85 ? 4.524 -8.126 10.028 1.00 77.06 85 SER A C 1
ATOM 662 O O . SER A 1 85 ? 4.308 -8.323 11.219 1.00 77.06 85 SER A O 1
ATOM 664 N N . HIS A 1 86 ? 5.527 -8.717 9.377 1.00 74.56 86 HIS A N 1
ATOM 665 C CA . HIS A 1 86 ? 6.455 -9.612 10.055 1.00 74.56 86 HIS A CA 1
ATOM 666 C C . HIS A 1 86 ? 7.223 -8.905 11.176 1.00 74.56 86 HIS A C 1
ATOM 668 O O . HIS A 1 86 ? 7.222 -9.386 12.304 1.00 74.56 86 HIS A O 1
ATOM 674 N N . TYR A 1 87 ? 7.826 -7.746 10.897 1.00 74.50 87 TYR A N 1
ATOM 675 C CA . TYR A 1 87 ? 8.591 -7.003 11.903 1.00 74.50 87 TYR A CA 1
ATOM 676 C C . TYR A 1 87 ? 7.735 -6.520 13.082 1.00 74.50 87 TYR A C 1
ATOM 678 O O . TYR A 1 87 ? 8.195 -6.557 14.220 1.00 74.50 87 TYR A O 1
ATOM 686 N N . LEU A 1 88 ? 6.500 -6.080 12.824 1.00 70.62 88 LEU A N 1
ATOM 687 C CA . LEU A 1 88 ? 5.610 -5.519 13.846 1.00 70.62 88 LEU A CA 1
ATOM 688 C C . LEU A 1 88 ? 4.902 -6.583 14.695 1.00 70.62 88 LEU A C 1
ATOM 690 O O . LEU A 1 88 ? 4.675 -6.348 15.879 1.00 70.62 88 LEU A O 1
ATOM 694 N N . PHE A 1 89 ? 4.540 -7.731 14.114 1.00 66.75 89 PHE A N 1
ATOM 695 C CA . PHE A 1 89 ? 3.652 -8.704 14.765 1.00 66.75 89 PHE A CA 1
ATOM 696 C C . PHE A 1 89 ? 4.308 -10.036 15.145 1.00 66.75 89 PHE A C 1
ATOM 698 O O . PHE A 1 89 ? 3.647 -10.845 15.801 1.00 66.75 89 PHE A O 1
ATOM 705 N N . CYS A 1 90 ? 5.593 -10.272 14.839 1.00 65.69 90 CYS A N 1
ATOM 706 C CA . CYS A 1 90 ? 6.244 -11.526 15.259 1.00 65.69 90 CYS A CA 1
ATOM 707 C C . CYS A 1 90 ? 6.295 -11.687 16.793 1.00 65.69 90 CYS A C 1
ATOM 709 O O . CYS A 1 90 ? 6.379 -12.808 17.282 1.00 65.69 90 CYS A O 1
ATOM 711 N N . SER A 1 91 ? 6.217 -10.596 17.571 1.00 57.88 91 SER A N 1
ATOM 712 C CA . SER A 1 91 ? 6.230 -10.675 19.040 1.00 57.88 91 SER A CA 1
ATOM 713 C C . SER A 1 91 ? 4.863 -10.965 19.674 1.00 57.88 91 SER A C 1
ATOM 715 O O . SER A 1 91 ? 4.816 -11.369 20.832 1.00 57.88 91 SER A O 1
ATOM 717 N N . VAL A 1 92 ? 3.753 -10.775 18.946 1.00 63.62 92 VAL A N 1
ATOM 718 C CA . VAL A 1 92 ? 2.391 -10.811 19.518 1.00 63.62 92 VAL A CA 1
ATOM 719 C C . VAL A 1 92 ? 1.656 -12.119 19.195 1.00 63.62 92 VAL A C 1
ATOM 721 O O . VAL A 1 92 ? 0.765 -12.522 19.941 1.00 63.62 92 VAL A O 1
ATOM 724 N N . SER A 1 93 ? 2.006 -12.829 18.115 1.00 52.25 93 SER A N 1
ATOM 725 C CA . SER A 1 93 ? 1.422 -14.144 17.793 1.00 52.25 93 SER A CA 1
ATOM 726 C C . SER A 1 93 ? 2.351 -14.979 16.906 1.00 52.25 93 SER A C 1
ATOM 728 O O . SER A 1 93 ? 2.600 -14.634 15.752 1.00 52.25 93 SE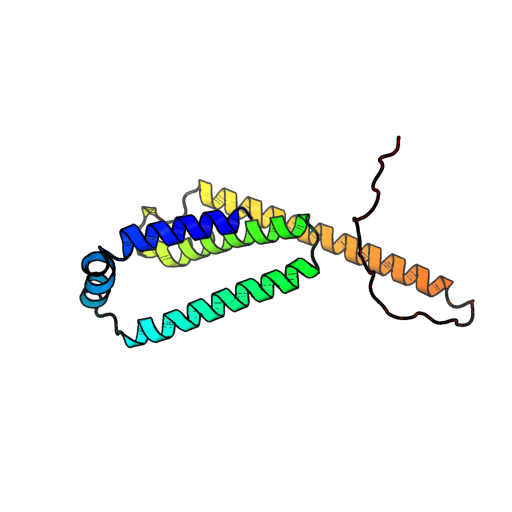R A O 1
ATOM 730 N N . SER A 1 94 ? 2.812 -16.126 17.412 1.00 59.19 94 SER A N 1
ATOM 731 C CA . SER A 1 94 ? 3.707 -17.067 16.713 1.00 59.19 94 SER A CA 1
ATOM 732 C C . SER A 1 94 ? 3.122 -17.638 15.412 1.00 59.19 94 SER A C 1
ATOM 734 O O . SER A 1 94 ? 3.870 -17.999 14.509 1.00 59.19 94 SER A O 1
ATOM 736 N N . THR A 1 95 ? 1.797 -17.637 15.251 1.00 58.06 95 THR A N 1
ATOM 737 C CA . THR A 1 95 ? 1.093 -18.029 14.015 1.00 58.06 95 THR A CA 1
ATOM 738 C C . THR A 1 95 ? 1.137 -16.965 12.906 1.00 58.06 95 THR A C 1
ATOM 740 O O . THR A 1 95 ? 0.798 -17.261 11.761 1.00 58.06 95 THR A O 1
ATOM 743 N N . GLN A 1 96 ? 1.542 -15.727 13.223 1.00 48.03 96 GLN A N 1
ATOM 744 C CA . GLN A 1 96 ? 1.777 -14.641 12.257 1.00 48.03 96 GLN A CA 1
ATOM 745 C C . GLN A 1 96 ? 3.265 -14.419 11.946 1.00 48.03 96 GLN A C 1
ATOM 747 O O . GLN A 1 96 ? 3.578 -13.629 11.051 1.00 48.03 96 GLN A O 1
ATOM 752 N N . CYS A 1 97 ? 4.176 -15.129 12.622 1.00 63.91 97 CYS A N 1
ATOM 753 C CA . CYS A 1 97 ? 5.576 -15.165 12.212 1.00 63.91 97 CYS A CA 1
ATOM 754 C C . CYS A 1 97 ? 5.717 -15.809 10.818 1.00 63.91 97 CYS A C 1
ATOM 756 O O . CYS A 1 97 ? 4.837 -16.530 10.337 1.00 63.91 97 CYS A O 1
ATOM 758 N N . PHE A 1 98 ? 6.803 -15.458 10.126 1.00 56.91 98 PHE A N 1
ATOM 759 C CA . PHE A 1 98 ? 7.071 -15.795 8.726 1.00 56.91 98 PHE A CA 1
ATOM 760 C C . PHE A 1 98 ? 6.848 -17.292 8.439 1.00 56.91 98 PHE A C 1
ATOM 762 O O . PHE A 1 98 ? 7.606 -18.136 8.902 1.00 56.91 98 PHE A O 1
ATOM 769 N N . ASN A 1 99 ? 5.818 -17.624 7.656 1.00 65.94 99 ASN A N 1
ATOM 770 C CA . ASN A 1 99 ? 5.650 -18.971 7.110 1.00 65.94 99 ASN A CA 1
ATOM 771 C C . ASN A 1 99 ? 6.551 -19.129 5.873 1.00 65.94 99 ASN A C 1
ATOM 773 O O . ASN A 1 99 ? 6.706 -18.171 5.107 1.00 65.94 99 ASN A O 1
ATOM 777 N N . GLU A 1 100 ? 7.085 -20.326 5.634 1.00 70.75 100 GLU A N 1
ATOM 778 C CA . GLU A 1 100 ? 8.069 -20.616 4.573 1.00 70.75 100 GLU A CA 1
ATOM 779 C C . GLU A 1 100 ? 7.575 -20.170 3.182 1.00 70.75 100 GLU A C 1
ATOM 781 O O . GLU A 1 100 ? 8.303 -19.557 2.400 1.00 70.75 100 GLU A O 1
ATOM 786 N N . TRP A 1 101 ? 6.279 -20.336 2.920 1.00 74.44 101 TRP A N 1
ATOM 787 C CA . TRP A 1 101 ? 5.621 -19.919 1.678 1.00 74.44 101 TRP A CA 1
ATOM 788 C C . TRP A 1 101 ? 5.649 -18.414 1.417 1.00 74.44 101 TRP A C 1
ATOM 790 O O . TRP A 1 101 ? 5.726 -17.966 0.272 1.00 74.44 101 TRP A O 1
ATOM 800 N N . LYS A 1 102 ? 5.598 -17.610 2.478 1.00 73.75 102 LYS A N 1
ATOM 801 C CA . LYS A 1 102 ? 5.599 -16.156 2.347 1.00 73.75 102 LYS A CA 1
ATOM 802 C C . LYS A 1 102 ? 7.025 -15.613 2.160 1.00 73.75 102 LYS A C 1
ATOM 804 O O . LYS A 1 102 ? 7.205 -14.597 1.490 1.00 73.75 102 LYS A O 1
ATOM 809 N N . PHE A 1 103 ? 8.034 -16.330 2.668 1.00 78.69 103 PHE A N 1
ATOM 810 C CA . PHE A 1 103 ? 9.452 -16.035 2.427 1.00 78.69 103 PHE A CA 1
ATOM 811 C C . PHE A 1 103 ? 9.835 -16.231 0.958 1.00 78.69 103 PHE A C 1
ATOM 813 O O . PHE A 1 103 ? 10.439 -15.343 0.357 1.00 78.69 103 PHE A O 1
ATOM 820 N N . VAL A 1 104 ? 9.402 -17.341 0.349 1.00 84.50 104 VAL A N 1
ATOM 821 C CA . VAL A 1 104 ? 9.641 -17.617 -1.079 1.00 84.50 104 VAL A CA 1
ATOM 822 C C . VAL A 1 104 ? 9.063 -16.505 -1.957 1.00 84.50 104 VAL A C 1
ATOM 824 O O . VAL A 1 104 ? 9.746 -15.999 -2.847 1.00 84.50 104 VAL A O 1
ATOM 827 N N . SER A 1 105 ? 7.840 -16.050 -1.663 1.00 83.00 105 SER A N 1
ATOM 828 C CA . SER A 1 105 ? 7.227 -14.931 -2.388 1.00 83.00 105 SER A CA 1
ATOM 829 C C . SER A 1 105 ? 8.048 -13.641 -2.287 1.00 83.00 105 SER A C 1
ATOM 831 O O . SER A 1 105 ? 8.147 -12.914 -3.274 1.00 83.00 105 SER A O 1
ATOM 833 N N . ALA A 1 106 ? 8.631 -13.338 -1.123 1.00 82.12 106 ALA A N 1
ATOM 834 C CA . ALA A 1 106 ? 9.449 -12.141 -0.946 1.00 82.12 106 ALA A CA 1
ATOM 835 C C . ALA A 1 106 ? 10.748 -12.216 -1.767 1.00 82.12 106 ALA A C 1
ATOM 837 O O . ALA A 1 106 ? 11.090 -11.251 -2.450 1.00 82.12 106 ALA A O 1
ATOM 838 N N . ILE A 1 107 ? 11.426 -13.371 -1.770 1.00 86.62 107 ILE A N 1
ATOM 839 C CA . ILE A 1 107 ? 12.645 -13.581 -2.568 1.00 86.62 107 ILE A CA 1
ATOM 840 C C . ILE A 1 107 ? 12.374 -13.414 -4.062 1.00 86.62 107 ILE A C 1
ATOM 842 O O . ILE A 1 107 ? 13.128 -12.714 -4.736 1.00 86.62 107 ILE A O 1
ATOM 846 N N . VAL A 1 108 ? 11.297 -14.012 -4.581 1.00 88.94 108 VAL A N 1
ATOM 847 C CA . VAL A 1 108 ? 10.952 -13.912 -6.009 1.00 88.94 108 VAL A CA 1
ATOM 848 C C . VAL A 1 108 ? 10.749 -12.454 -6.421 1.00 88.94 108 VAL A C 1
ATOM 850 O O . VAL A 1 108 ? 11.266 -12.029 -7.454 1.00 88.94 108 VAL A O 1
ATOM 853 N N . VAL A 1 109 ? 10.053 -11.658 -5.603 1.00 84.88 109 VAL A N 1
ATOM 854 C CA . VAL A 1 109 ? 9.826 -10.240 -5.914 1.00 84.88 109 VAL A CA 1
ATOM 855 C C . VAL A 1 109 ? 11.118 -9.428 -5.823 1.00 84.88 109 VAL A C 1
ATOM 857 O O . VAL A 1 109 ? 11.363 -8.605 -6.702 1.00 84.88 109 VAL A O 1
ATOM 860 N N . ILE A 1 110 ? 11.973 -9.668 -4.822 1.00 86.00 110 ILE A N 1
ATOM 861 C CA . ILE A 1 110 ? 13.286 -9.006 -4.728 1.00 86.00 110 ILE A CA 1
ATOM 862 C C . ILE A 1 110 ? 14.140 -9.343 -5.958 1.00 86.00 110 ILE A C 1
ATOM 864 O O . ILE A 1 110 ? 14.733 -8.443 -6.557 1.00 86.00 110 ILE A O 1
ATOM 868 N N . GLY A 1 111 ? 14.154 -10.607 -6.387 1.00 90.06 111 GLY A N 1
ATOM 869 C CA . GLY A 1 111 ? 14.830 -11.035 -7.612 1.00 90.06 111 GLY A CA 1
ATOM 870 C C . GLY A 1 111 ? 14.293 -10.315 -8.849 1.00 90.06 111 GLY A C 1
ATOM 871 O O . GLY A 1 111 ? 15.070 -9.763 -9.626 1.00 90.06 111 GLY A O 1
ATOM 872 N N . PHE A 1 112 ? 12.968 -10.231 -8.988 1.00 86.31 112 PHE A N 1
ATOM 873 C CA . PHE A 1 112 ? 12.318 -9.537 -10.100 1.00 86.31 112 PHE A CA 1
ATOM 874 C C . PHE A 1 112 ? 12.654 -8.039 -10.140 1.00 86.31 112 PHE A C 1
ATOM 876 O O . PHE A 1 112 ? 13.006 -7.512 -11.194 1.00 86.31 112 PHE A O 1
ATOM 883 N N . VAL A 1 113 ? 12.622 -7.356 -8.991 1.00 83.69 113 VAL A N 1
ATOM 884 C CA . VAL A 1 113 ? 13.001 -5.936 -8.878 1.00 83.69 113 VAL A CA 1
ATOM 885 C C . VAL A 1 113 ? 14.477 -5.728 -9.226 1.00 83.69 113 VAL A C 1
ATOM 887 O O . VAL A 1 113 ? 14.818 -4.772 -9.922 1.00 83.69 113 VAL A O 1
ATOM 890 N N . THR A 1 114 ? 15.354 -6.632 -8.789 1.00 86.50 114 THR A N 1
ATOM 891 C CA . THR A 1 114 ? 16.799 -6.539 -9.040 1.00 86.50 114 THR A CA 1
ATOM 892 C C . THR A 1 114 ? 17.116 -6.745 -10.523 1.00 86.50 114 THR A C 1
ATOM 894 O O . THR A 1 114 ? 17.855 -5.958 -11.112 1.00 86.50 114 THR A O 1
ATOM 897 N N . MET A 1 115 ? 16.493 -7.742 -11.159 1.00 88.69 115 MET A N 1
ATOM 898 C CA . MET A 1 115 ? 16.606 -7.991 -12.599 1.00 88.69 115 MET A CA 1
ATOM 899 C C . MET A 1 115 ? 16.083 -6.808 -13.425 1.00 88.69 115 MET A C 1
ATOM 901 O O . MET A 1 115 ? 16.736 -6.378 -14.375 1.00 88.69 115 MET A O 1
ATOM 905 N N . PHE A 1 116 ? 14.936 -6.242 -13.040 1.00 83.44 116 PHE A N 1
ATOM 906 C CA . PHE A 1 116 ? 14.378 -5.063 -13.700 1.00 83.44 116 PHE A CA 1
ATOM 907 C C . PHE A 1 116 ? 15.291 -3.836 -13.573 1.00 83.44 116 PHE A C 1
ATOM 909 O O . PHE A 1 116 ? 15.464 -3.091 -14.539 1.00 83.44 116 PHE A O 1
ATOM 916 N N . SER A 1 117 ? 15.912 -3.646 -12.403 1.00 84.94 117 SER A N 1
ATOM 917 C CA . SER A 1 117 ? 16.887 -2.577 -12.175 1.00 84.94 117 SER A CA 1
ATOM 918 C C . SER A 1 117 ? 18.091 -2.715 -13.108 1.00 84.94 117 SER A C 1
ATOM 920 O O . SER A 1 117 ? 18.492 -1.738 -13.738 1.00 84.94 117 SER A O 1
ATOM 922 N N . PHE A 1 118 ? 18.634 -3.925 -13.284 1.00 85.69 118 PHE A N 1
ATOM 923 C CA . PHE A 1 118 ? 19.727 -4.149 -14.235 1.00 85.69 118 PHE A CA 1
ATOM 924 C C . PHE A 1 118 ? 19.315 -3.850 -15.679 1.00 85.69 118 PHE A C 1
ATOM 926 O O . PHE A 1 118 ? 19.986 -3.063 -16.339 1.00 85.69 118 PHE A O 1
ATOM 933 N N . SER A 1 119 ? 18.166 -4.360 -16.128 1.00 78.94 119 SER A N 1
ATOM 934 C CA . SER A 1 119 ? 17.684 -4.117 -17.494 1.00 78.94 119 SER A CA 1
ATOM 935 C C . SER A 1 119 ? 17.405 -2.634 -17.776 1.00 78.94 119 SER A C 1
ATOM 937 O O . SER A 1 119 ? 17.676 -2.152 -18.873 1.00 78.94 119 SER A O 1
ATOM 939 N N . SER A 1 120 ? 16.904 -1.888 -16.786 1.00 74.38 120 SER A N 1
ATOM 940 C CA . SER A 1 120 ? 16.649 -0.448 -16.934 1.00 74.38 120 SER A CA 1
ATOM 941 C C . SER A 1 120 ? 17.946 0.367 -17.014 1.00 74.38 120 SER A C 1
ATOM 943 O O . SER A 1 120 ? 18.006 1.372 -17.720 1.00 74.38 120 SER A O 1
ATOM 945 N N . ASN A 1 121 ? 19.002 -0.065 -16.315 1.00 72.69 121 ASN A N 1
ATOM 946 C CA . ASN A 1 121 ? 20.313 0.582 -16.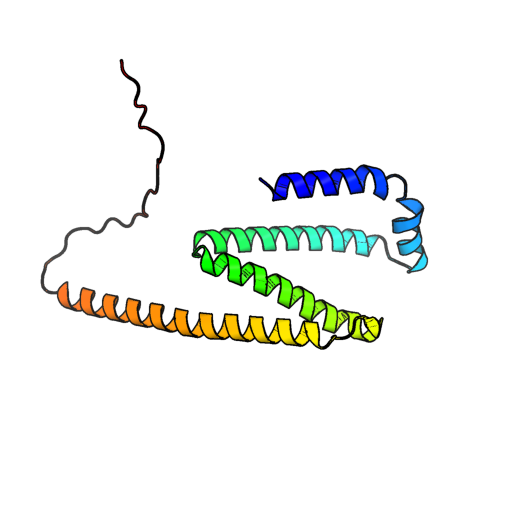390 1.00 72.69 121 ASN A CA 1
ATOM 947 C C . ASN A 1 121 ? 20.951 0.431 -17.782 1.00 72.69 121 ASN A C 1
ATOM 949 O O . ASN A 1 121 ? 21.646 1.344 -18.230 1.00 72.69 121 ASN A O 1
ATOM 953 N N . ASP A 1 122 ? 20.708 -0.681 -18.480 1.00 70.62 122 ASP A N 1
ATOM 954 C CA . ASP A 1 122 ? 21.192 -0.881 -19.850 1.00 70.62 122 ASP A CA 1
ATOM 955 C C . ASP A 1 122 ? 20.490 0.048 -20.854 1.00 70.62 122 ASP A C 1
ATOM 957 O O . ASP A 1 122 ? 21.155 0.672 -21.685 1.00 70.62 122 ASP A O 1
ATOM 961 N N . GLU A 1 123 ? 19.171 0.237 -20.739 1.00 69.19 123 GLU A N 1
ATOM 962 C CA . GLU A 1 123 ? 18.422 1.162 -21.604 1.00 69.19 123 GLU A CA 1
ATOM 963 C C . GLU A 1 123 ? 18.856 2.630 -21.426 1.00 69.19 123 GLU A C 1
ATOM 965 O O . GLU A 1 123 ? 18.934 3.374 -22.412 1.00 69.19 123 GLU A O 1
ATOM 970 N N . ASP A 1 124 ? 19.204 3.045 -20.201 1.00 66.75 124 ASP A N 1
ATOM 971 C CA . ASP A 1 124 ? 19.713 4.395 -19.914 1.00 66.75 124 ASP A CA 1
ATOM 972 C C . ASP A 1 124 ? 21.112 4.608 -20.523 1.00 66.75 124 ASP A C 1
ATOM 974 O O . ASP A 1 124 ? 21.393 5.641 -21.142 1.00 66.75 124 ASP A O 1
ATOM 978 N N . LYS A 1 125 ? 21.982 3.588 -20.459 1.00 63.84 125 LYS A N 1
ATOM 979 C CA . LYS A 1 125 ? 23.313 3.625 -21.088 1.00 63.84 125 LYS A CA 1
ATOM 980 C C . LYS A 1 125 ? 23.252 3.631 -22.615 1.00 63.84 125 LYS A C 1
ATOM 982 O O . LYS A 1 125 ? 24.036 4.346 -23.246 1.00 63.84 125 LYS A O 1
ATOM 987 N N . ILE A 1 126 ? 22.326 2.881 -23.212 1.00 65.62 126 ILE A N 1
ATOM 988 C CA . ILE A 1 126 ? 22.108 2.858 -24.665 1.00 65.62 126 ILE A CA 1
ATOM 989 C C . ILE A 1 126 ? 21.549 4.209 -25.146 1.00 65.62 126 ILE A C 1
ATOM 991 O O . ILE A 1 126 ? 22.048 4.758 -26.133 1.00 65.62 126 ILE A O 1
ATOM 995 N N . ASN A 1 127 ? 20.586 4.803 -24.427 1.00 64.31 127 ASN A N 1
ATOM 996 C CA . ASN A 1 127 ? 20.067 6.140 -24.748 1.00 64.31 127 ASN A CA 1
ATOM 997 C C . ASN A 1 127 ? 21.137 7.233 -24.616 1.00 64.31 127 ASN A C 1
ATOM 999 O O . ASN A 1 127 ? 21.248 8.093 -25.494 1.00 64.31 127 ASN A O 1
ATOM 1003 N N . LYS A 1 128 ? 21.979 7.184 -23.574 1.00 60.56 128 LYS A N 1
ATOM 1004 C CA . LYS A 1 128 ? 23.108 8.118 -23.428 1.00 60.56 128 LYS A CA 1
ATOM 1005 C C . LYS A 1 128 ? 24.121 8.010 -24.569 1.00 60.56 128 LYS A C 1
ATOM 1007 O O . LYS A 1 128 ? 24.622 9.042 -25.015 1.00 60.56 128 LYS A O 1
ATOM 1012 N N . ASN A 1 129 ? 24.416 6.801 -25.055 1.00 59.88 129 ASN A N 1
ATOM 1013 C CA . ASN A 1 129 ? 25.332 6.609 -26.185 1.00 59.88 129 ASN A CA 1
ATOM 1014 C C . ASN A 1 129 ? 24.758 7.158 -27.499 1.00 59.88 129 ASN A C 1
ATOM 1016 O O . ASN A 1 129 ? 25.444 7.917 -28.182 1.00 59.88 129 ASN A O 1
ATOM 1020 N N . LYS A 1 130 ? 23.479 6.897 -27.806 1.00 57.78 130 LYS A N 1
ATOM 1021 C CA . LYS A 1 130 ? 22.813 7.497 -28.980 1.00 57.78 130 LYS A CA 1
ATOM 1022 C C . LYS A 1 130 ? 22.754 9.025 -28.917 1.00 57.78 130 LYS A C 1
ATOM 1024 O O . LYS A 1 130 ? 22.945 9.694 -29.930 1.00 57.78 130 LYS A O 1
ATOM 1029 N N . GLY A 1 131 ? 22.533 9.590 -27.728 1.00 53.56 131 GLY A N 1
ATOM 1030 C CA . GLY A 1 131 ? 22.593 11.035 -27.513 1.00 53.56 131 GLY A CA 1
ATOM 1031 C C . GLY A 1 131 ? 23.977 11.619 -27.815 1.00 53.56 131 GLY A C 1
ATOM 1032 O O . GLY A 1 131 ? 24.068 12.706 -28.376 1.00 53.56 131 GLY A O 1
ATOM 1033 N N . LYS A 1 132 ? 25.062 10.898 -27.512 1.00 50.16 132 LYS A N 1
ATOM 1034 C CA . LYS A 1 132 ? 26.434 11.334 -27.819 1.00 50.16 132 LYS A CA 1
ATOM 1035 C C . LYS A 1 132 ? 26.751 11.288 -29.320 1.00 50.16 132 LYS A C 1
ATOM 1037 O O . LYS A 1 132 ? 27.324 12.241 -29.837 1.00 50.16 132 LYS A O 1
ATOM 1042 N N . GLU A 1 133 ? 26.323 10.241 -30.024 1.00 52.50 133 GLU A N 1
ATOM 1043 C CA . GLU A 1 133 ? 26.543 10.077 -31.474 1.00 52.50 133 GLU A CA 1
ATOM 1044 C C . GLU A 1 133 ? 25.726 11.084 -32.314 1.00 52.50 133 GLU A C 1
ATOM 1046 O O . GLU A 1 133 ? 26.207 11.613 -33.318 1.00 52.50 133 GLU A O 1
ATOM 1051 N N . SER A 1 134 ? 24.528 11.457 -31.842 1.00 48.72 134 SER A N 1
ATOM 1052 C CA . SER A 1 134 ? 23.699 12.502 -32.460 1.00 48.72 134 SER A CA 1
ATOM 1053 C C . SER A 1 134 ? 24.207 13.928 -32.211 1.00 48.72 134 SER A C 1
ATOM 1055 O O . SER A 1 134 ? 23.882 14.807 -32.996 1.00 48.72 134 SER A O 1
ATOM 1057 N N . ASN A 1 135 ? 24.977 14.195 -31.149 1.00 47.72 135 ASN A N 1
ATOM 1058 C CA . ASN A 1 135 ? 25.582 15.520 -30.937 1.00 47.72 135 ASN A CA 1
ATOM 10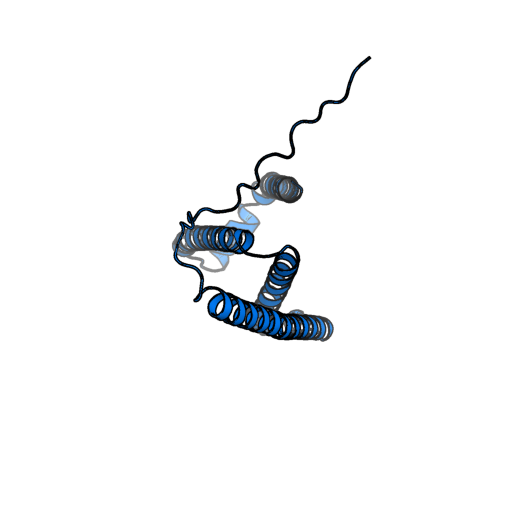59 C C . ASN A 1 135 ? 26.913 15.683 -31.695 1.00 47.72 135 ASN A C 1
ATOM 1061 O O . ASN A 1 135 ? 27.280 16.804 -32.022 1.00 47.72 135 ASN A O 1
ATOM 1065 N N . ALA A 1 136 ? 27.605 14.588 -32.032 1.00 51.22 136 ALA A N 1
ATOM 1066 C CA . ALA A 1 136 ? 28.815 14.622 -32.862 1.00 51.22 136 ALA A CA 1
ATOM 1067 C C . ALA A 1 136 ? 28.525 14.829 -34.363 1.00 51.22 136 ALA A C 1
ATOM 1069 O O . ALA A 1 136 ? 29.384 15.299 -35.100 1.00 51.22 136 ALA A O 1
ATOM 1070 N N . SER A 1 137 ? 27.312 14.505 -34.820 1.00 51.78 137 SER A N 1
ATOM 1071 C CA . SER A 1 137 ? 26.864 14.694 -36.210 1.00 51.78 137 SER A CA 1
ATOM 1072 C C . SER A 1 137 ? 26.106 16.011 -36.447 1.00 51.78 137 SER A C 1
ATOM 1074 O O . SER A 1 137 ? 25.798 16.342 -37.588 1.00 51.78 137 SER A O 1
ATOM 1076 N N . VAL A 1 138 ? 25.829 16.788 -35.392 1.00 49.66 138 VAL A N 1
ATOM 1077 C CA . VAL A 1 138 ? 25.106 18.076 -35.468 1.00 49.66 138 VAL A CA 1
ATOM 1078 C C . VAL A 1 138 ? 26.058 19.289 -35.469 1.00 49.66 138 VAL A C 1
ATOM 1080 O O . VAL A 1 138 ? 25.633 20.390 -35.804 1.00 49.66 138 VAL A O 1
ATOM 1083 N N . ASP A 1 139 ? 27.361 19.097 -35.232 1.00 45.09 139 ASP A N 1
ATOM 1084 C CA . ASP A 1 139 ? 28.383 20.166 -35.214 1.00 45.09 139 ASP A CA 1
ATOM 1085 C C . ASP A 1 139 ? 28.906 20.591 -36.608 1.00 45.09 139 ASP A C 1
ATOM 1087 O O . ASP A 1 139 ? 29.911 21.285 -36.717 1.00 45.09 139 ASP A O 1
ATOM 1091 N N . LEU A 1 140 ? 28.233 20.208 -37.704 1.00 49.38 140 LEU A N 1
ATOM 1092 C CA . LEU A 1 140 ? 28.544 20.729 -39.049 1.00 49.38 140 LEU A CA 1
ATOM 1093 C C . LEU A 1 140 ? 27.352 21.356 -39.790 1.00 49.38 140 LEU A C 1
ATOM 1095 O O . LEU A 1 140 ? 27.436 21.604 -40.992 1.00 49.38 140 LEU A O 1
ATOM 1099 N N . THR A 1 141 ? 26.254 21.668 -39.094 1.00 46.75 141 THR A N 1
ATOM 1100 C CA . THR A 1 141 ? 25.157 22.454 -39.689 1.00 46.75 141 THR A CA 1
ATOM 1101 C C . THR A 1 141 ? 24.698 23.537 -38.711 1.00 46.75 141 THR A C 1
ATOM 1103 O O . THR A 1 141 ? 24.200 23.237 -37.630 1.00 46.75 141 THR A O 1
ATOM 1106 N N . LEU A 1 142 ? 24.909 24.803 -39.092 1.00 40.06 142 LEU A N 1
ATOM 1107 C CA . LEU A 1 142 ? 24.506 26.020 -38.368 1.00 40.06 142 LEU A CA 1
ATOM 1108 C C . LEU A 1 142 ? 22.998 26.020 -37.980 1.00 40.06 142 LEU A C 1
ATOM 1110 O O . LEU A 1 142 ? 22.206 25.263 -38.545 1.00 40.06 142 LEU A O 1
ATOM 1114 N N . PRO A 1 143 ? 22.580 26.876 -37.023 1.00 58.53 143 PRO A N 1
ATOM 1115 C CA . PRO A 1 143 ? 21.436 26.660 -36.152 1.00 58.53 143 PRO A CA 1
ATOM 1116 C C . PRO A 1 143 ? 20.103 27.029 -36.801 1.00 58.53 143 PRO A C 1
ATOM 1118 O O . PRO A 1 143 ? 19.970 28.058 -37.457 1.00 58.53 143 PRO A O 1
ATOM 1121 N N . ALA A 1 144 ? 19.066 26.256 -36.488 1.00 43.53 144 ALA A N 1
ATOM 1122 C CA . ALA A 1 144 ? 17.689 26.710 -36.606 1.00 43.53 144 ALA A CA 1
ATOM 1123 C C . ALA A 1 144 ? 16.816 26.014 -35.552 1.00 43.53 144 ALA A C 1
ATOM 1125 O O . ALA A 1 144 ? 16.416 24.866 -35.701 1.00 43.53 144 ALA A O 1
ATOM 1126 N N . ASN A 1 145 ? 16.554 26.748 -34.469 1.00 46.62 145 ASN A N 1
ATOM 1127 C CA . ASN A 1 145 ? 15.292 26.758 -33.728 1.00 46.62 145 ASN A CA 1
ATOM 1128 C C . ASN A 1 145 ? 14.678 25.388 -33.338 1.00 46.62 145 ASN A C 1
ATOM 1130 O O . ASN A 1 145 ? 13.854 24.834 -34.063 1.00 46.62 145 ASN A O 1
ATOM 1134 N N . ARG A 1 146 ? 14.985 24.884 -32.130 1.00 40.47 146 ARG A N 1
ATOM 1135 C CA . ARG A 1 146 ? 14.110 23.913 -31.443 1.00 40.47 146 ARG A CA 1
ATOM 1136 C C . ARG A 1 146 ? 13.140 24.663 -30.526 1.00 40.47 146 ARG A C 1
ATOM 1138 O O . ARG A 1 146 ? 13.575 25.108 -29.464 1.00 40.47 146 ARG A O 1
ATOM 1145 N N . PRO A 1 147 ? 11.837 24.742 -30.840 1.00 41.25 147 PRO A N 1
ATOM 1146 C CA . PRO A 1 147 ? 10.854 25.019 -29.811 1.00 41.25 147 PRO A CA 1
ATOM 1147 C C . PRO A 1 147 ? 10.770 23.809 -28.871 1.00 41.25 147 PRO A C 1
ATOM 1149 O O . PRO A 1 147 ? 10.471 22.683 -29.268 1.00 41.25 147 PRO A O 1
ATOM 1152 N N . SER A 1 148 ? 11.069 24.057 -27.602 1.00 51.72 148 SER A N 1
ATOM 1153 C CA . SER A 1 148 ? 10.757 23.191 -26.473 1.00 51.72 148 SER A CA 1
ATOM 1154 C C . SER A 1 148 ? 9.242 23.121 -26.281 1.00 51.72 148 SER A C 1
ATOM 1156 O O . SER A 1 148 ? 8.622 24.124 -25.936 1.00 51.72 148 SER A O 1
ATOM 1158 N N . GLY A 1 149 ? 8.639 21.948 -26.465 1.00 37.94 149 GLY A N 1
ATOM 1159 C CA . GLY A 1 149 ? 7.220 21.753 -26.172 1.00 37.94 149 GLY A CA 1
ATOM 1160 C C . GLY A 1 149 ? 6.787 20.290 -26.290 1.00 37.94 149 GLY A C 1
ATOM 1161 O O . GLY A 1 149 ? 7.159 19.636 -27.262 1.00 37.94 149 GLY A O 1
ATOM 1162 N N . PRO A 1 150 ? 6.051 19.747 -25.303 1.00 44.69 150 PRO A N 1
ATOM 1163 C CA . PRO A 1 150 ? 5.735 18.328 -25.214 1.00 44.69 150 PRO A CA 1
ATOM 1164 C C . PRO A 1 150 ? 4.688 17.898 -26.244 1.00 44.69 150 PRO A C 1
ATOM 1166 O O . PRO A 1 150 ? 3.793 18.654 -26.616 1.00 44.69 150 PRO A O 1
ATOM 1169 N N . ALA A 1 151 ? 4.791 16.629 -26.637 1.00 43.66 151 ALA A N 1
ATOM 1170 C CA . ALA A 1 151 ? 3.819 15.900 -27.432 1.00 43.66 151 ALA A CA 1
ATOM 1171 C C . ALA A 1 151 ? 2.383 16.112 -26.914 1.00 43.66 151 ALA A C 1
ATOM 1173 O O . ALA A 1 151 ? 1.987 15.562 -25.883 1.00 43.66 151 ALA A O 1
ATOM 1174 N N . GLN A 1 152 ? 1.582 16.874 -27.664 1.00 42.66 152 GLN A N 1
ATOM 1175 C CA . GLN A 1 152 ? 0.130 16.813 -27.559 1.00 42.66 152 GLN A CA 1
ATOM 1176 C C . GLN A 1 152 ? -0.330 15.440 -28.055 1.00 42.66 152 GLN A C 1
ATOM 1178 O O . GLN A 1 152 ? -0.519 15.206 -29.245 1.00 42.66 152 GLN A O 1
ATOM 1183 N N . ARG A 1 153 ? -0.553 14.522 -27.115 1.00 48.50 153 ARG A N 1
ATOM 1184 C CA . ARG A 1 153 ? -1.433 13.374 -27.324 1.00 48.50 153 ARG A CA 1
ATOM 1185 C C . ARG A 1 153 ? -2.866 13.866 -27.127 1.00 48.50 153 ARG A C 1
ATOM 1187 O O . ARG A 1 153 ? -3.412 13.772 -26.033 1.00 48.50 153 ARG A O 1
ATOM 1194 N N . ALA A 1 154 ? -3.448 14.441 -28.175 1.00 41.84 154 ALA A N 1
ATOM 1195 C CA . ALA A 1 154 ? -4.845 14.850 -28.197 1.00 41.84 154 ALA A CA 1
ATOM 1196 C C . ALA A 1 154 ? -5.584 14.167 -29.358 1.00 41.84 154 ALA A C 1
ATOM 1198 O O . ALA A 1 154 ? -5.189 14.271 -30.511 1.00 41.84 154 ALA A O 1
ATOM 1199 N N . ASN A 1 155 ? -6.699 13.531 -28.996 1.00 41.00 155 ASN A N 1
ATOM 1200 C CA . ASN A 1 155 ? -7.837 13.139 -29.828 1.00 41.00 155 ASN A CA 1
ATOM 1201 C C . ASN A 1 155 ? -7.768 11.868 -30.695 1.00 41.00 155 ASN A C 1
ATOM 1203 O O . ASN A 1 155 ? -7.672 11.903 -31.915 1.00 41.00 155 ASN A O 1
ATOM 1207 N N . SER A 1 156 ? -8.081 10.738 -30.053 1.00 46.81 156 SER A N 1
ATOM 1208 C CA . SER A 1 156 ? -8.934 9.704 -30.655 1.00 46.81 156 SER A CA 1
ATOM 1209 C C . SER A 1 156 ? -10.411 10.061 -30.430 1.00 46.81 156 SER A C 1
ATOM 1211 O O . SER A 1 156 ? -11.074 9.490 -29.570 1.00 46.81 156 SER A O 1
ATOM 1213 N N . ARG A 1 157 ? -10.924 11.042 -31.176 1.00 50.19 157 ARG A N 1
ATOM 1214 C CA . ARG A 1 157 ? -12.361 11.237 -31.430 1.00 50.19 157 ARG A CA 1
ATOM 1215 C C . ARG A 1 157 ? -12.515 12.001 -32.739 1.00 50.19 157 ARG A C 1
ATOM 1217 O O . ARG A 1 157 ? -12.386 13.215 -32.732 1.00 50.19 157 ARG A O 1
ATOM 1224 N N . LEU A 1 158 ? -12.768 11.269 -33.819 1.00 51.81 158 LEU A N 1
ATOM 1225 C CA . LEU A 1 158 ? -13.717 11.561 -34.904 1.00 51.81 158 LEU A CA 1
ATOM 1226 C C . LEU A 1 158 ? -13.285 10.757 -36.134 1.00 51.81 158 LEU A C 1
ATOM 1228 O O . LEU A 1 158 ? -12.396 11.176 -36.857 1.00 51.81 158 LEU A O 1
ATOM 1232 N N . SER A 1 159 ? -13.951 9.629 -36.362 1.00 44.09 159 SER A N 1
ATOM 1233 C CA . SER A 1 159 ? -14.331 9.199 -37.709 1.00 44.09 159 SER A CA 1
ATOM 1234 C C . SER A 1 159 ? -15.661 8.479 -37.571 1.00 44.09 159 SER A C 1
ATOM 1236 O O . SER A 1 159 ? -15.745 7.282 -37.313 1.00 44.09 159 SER A O 1
ATOM 1238 N N . LEU A 1 160 ? -16.701 9.305 -37.627 1.00 51.31 160 LEU A N 1
ATOM 1239 C CA . LEU A 1 160 ? -18.033 8.937 -38.067 1.00 51.31 160 LEU A CA 1
ATOM 1240 C C . LEU A 1 160 ? -17.892 8.350 -39.483 1.00 51.31 160 LEU A C 1
ATOM 1242 O O . LEU A 1 160 ? -17.394 9.046 -40.364 1.00 51.31 160 LEU A O 1
ATOM 1246 N N . SER A 1 161 ? -18.342 7.118 -39.703 1.00 43.62 161 SER A N 1
ATOM 1247 C CA . SER A 1 161 ? -18.603 6.592 -41.048 1.00 43.62 161 SER A CA 1
ATOM 1248 C C . SER A 1 161 ? -20.007 6.000 -41.074 1.00 43.62 161 SER A C 1
ATOM 1250 O O . SER A 1 161 ? -20.204 4.821 -40.801 1.00 43.62 161 SER A O 1
ATOM 1252 N N . ILE A 1 162 ? -20.977 6.865 -41.370 1.00 48.22 162 ILE A N 1
ATOM 1253 C CA . ILE A 1 162 ? -22.239 6.531 -42.042 1.00 48.22 162 ILE A CA 1
ATOM 1254 C C . ILE A 1 162 ? -22.347 7.569 -43.163 1.00 48.22 162 ILE A C 1
ATOM 1256 O O . ILE A 1 162 ? -22.329 8.767 -42.869 1.00 48.22 162 ILE A O 1
ATOM 1260 N N . PRO A 1 163 ? -22.257 7.141 -44.428 1.00 53.88 163 PRO A N 1
ATOM 1261 C CA . PRO A 1 163 ? -23.428 7.170 -45.323 1.00 53.88 163 PRO A CA 1
ATOM 1262 C C . PRO A 1 163 ? -23.441 5.907 -46.227 1.00 53.88 163 PRO A C 1
ATOM 1264 O O . PRO A 1 163 ? -22.414 5.254 -46.375 1.00 53.88 163 PRO A O 1
ATOM 1267 N N . SER A 1 164 ? -24.515 5.438 -46.862 1.00 48.69 164 SER A N 1
ATOM 1268 C CA . SER A 1 164 ? -25.814 5.995 -47.266 1.00 48.69 164 SER A CA 1
ATOM 1269 C C . SER A 1 164 ? -26.821 4.846 -47.323 1.00 48.69 164 SER A C 1
ATOM 1271 O O . SER A 1 164 ? -26.368 3.722 -47.641 1.00 48.69 164 SER A O 1
#

pLDDT: mean 70.63, std 14.96, range [37.94, 91.56]

Secondary structure (DSSP, 8-state):
-HHHHHHHHHHHHIIIIITTTHIIIIIHHHHHTT--HHHHHHHHHHHHHHHHHHHHHHHHHHTTS-HHHHHHHHHHHHHHHHHHHHHHHTTT-GGGS--HHHHHHHHHHHHHHHHHHHHHHHHHHHHHHHHHHHHHSSTTS-----------------------